Protein AF-A0A7V5S8M0-F1 (afdb_monomer)

Foldseek 3Di:
DAAEEEAEAPPDPVSVVVVVVQVVVCVVVVHHYHYDD

Nearest PDB structures (foldseek):
  3nbm-assembly1_A  TM=5.720E-01  e=7.708E-01  Streptococcus pneumoniae TIGR4
  2hsg-assembly1_A  TM=7.829E-01  e=5.912E+00  Priestia megaterium
  3urm-assembly1_A  TM=6.221E-01  e=2.929E+00  Agrobacterium fabrum str. C58
  7f97-assembly2_D  TM=5.457E-01  e=4.464E+00  Plasmodium falciparum 3D7

pLDDT: mean 97.49, std 2.86, range [83.0, 98.62]

Radius of gyration: 9.6 Å; Cα contacts (8 Å, |Δi|>4): 51; chains: 1; bounding box: 25×13×20 Å

Solvent-accessible surface area (backbone atoms only — not comparable to full-atom values): 2241 Å² total; per-residue (Å²): 136,60,62,68,48,79,45,74,39,87,80,45,75,66,32,53,55,51,47,56,54,50,51,53,52,22,65,76,53,74,22,50,76,46,79,47,113

Sequence (37 aa):
MFHKILIANDGSENAFRALEVAVDLARRYGAELHQLS

Secondary structure (DSSP, 8-state):
--SEEEEE--S-HHHHHHHHHHHHHHHHHT-EEEEE-

Mean predicted aligned error: 1.82 Å

Structure (mmCIF, N/CA/C/O backbone):
data_AF-A0A7V5S8M0-F1
#
_entry.id   AF-A0A7V5S8M0-F1
#
loop_
_atom_site.group_PDB
_atom_site.id
_atom_site.type_symbol
_atom_site.label_atom_id
_atom_site.label_alt_id
_atom_site.label_comp_id
_atom_site.label_asym_id
_atom_site.label_entity_id
_atom_site.label_seq_id
_atom_site.pdbx_PDB_ins_code
_atom_site.Cartn_x
_atom_site.Cartn_y
_atom_site.Cartn_z
_atom_site.occupancy
_atom_site.B_iso_or_equiv
_atom_site.auth_seq_id
_atom_site.auth_comp_id
_atom_site.auth_asym_id
_atom_site.auth_atom_id
_atom_site.pdbx_PDB_model_num
ATOM 1 N N . MET A 1 1 ? -15.706 -5.366 2.308 1.00 83.00 1 MET A N 1
ATOM 2 C CA . MET A 1 1 ? -14.635 -4.357 2.479 1.00 83.00 1 MET A CA 1
ATOM 3 C C . MET A 1 1 ? -13.365 -5.108 2.853 1.00 83.00 1 MET A C 1
ATOM 5 O O . MET A 1 1 ? -13.495 -6.147 3.490 1.00 83.00 1 MET A O 1
ATOM 9 N N . PHE A 1 2 ? -12.183 -4.664 2.423 1.00 95.38 2 PHE A N 1
ATOM 10 C CA . PHE A 1 2 ? -10.931 -5.367 2.737 1.00 95.38 2 PHE A CA 1
ATOM 11 C C . PHE A 1 2 ? -10.402 -4.948 4.108 1.00 95.38 2 PHE A C 1
ATOM 13 O O . PHE A 1 2 ? -10.441 -3.768 4.436 1.00 95.38 2 PHE A O 1
ATOM 20 N N . HIS A 1 3 ? -9.892 -5.911 4.877 1.00 97.56 3 HIS A N 1
ATOM 21 C CA . HIS A 1 3 ? -9.239 -5.662 6.169 1.00 97.56 3 HIS A CA 1
ATOM 22 C C . HIS A 1 3 ? -7.717 -5.837 6.105 1.00 97.56 3 HIS A C 1
ATOM 24 O O . HIS A 1 3 ? -7.000 -5.207 6.875 1.00 97.56 3 HIS A O 1
ATOM 30 N N . LYS A 1 4 ? -7.222 -6.651 5.163 1.00 98.44 4 LYS A N 1
ATOM 31 C CA . LYS A 1 4 ? -5.797 -6.817 4.862 1.00 98.44 4 LYS A CA 1
ATOM 32 C C . LYS A 1 4 ? -5.590 -6.865 3.354 1.00 98.44 4 LYS A C 1
ATOM 34 O O . LYS A 1 4 ? -6.370 -7.507 2.650 1.00 98.44 4 LYS A O 1
ATOM 39 N N . ILE A 1 5 ? -4.551 -6.195 2.878 1.00 98.38 5 ILE A N 1
ATOM 40 C CA . ILE A 1 5 ? -4.152 -6.115 1.473 1.00 98.38 5 ILE A CA 1
ATOM 41 C C . ILE A 1 5 ? -2.680 -6.531 1.388 1.00 98.38 5 ILE A C 1
ATOM 43 O O . ILE A 1 5 ? -1.859 -6.065 2.175 1.00 98.38 5 ILE A O 1
ATOM 47 N N . LEU A 1 6 ? -2.350 -7.411 0.442 1.00 98.31 6 LEU A N 1
ATOM 48 C CA . LEU A 1 6 ? -0.976 -7.787 0.109 1.00 98.31 6 LEU A CA 1
ATOM 49 C C . LEU A 1 6 ? -0.697 -7.377 -1.336 1.00 98.31 6 LEU A C 1
ATOM 51 O O . LEU A 1 6 ? -1.480 -7.713 -2.224 1.00 98.31 6 LEU A O 1
ATOM 55 N N . ILE A 1 7 ? 0.416 -6.686 -1.565 1.00 98.00 7 ILE A N 1
ATOM 56 C CA . ILE A 1 7 ? 0.891 -6.318 -2.900 1.00 98.00 7 ILE A CA 1
ATOM 57 C C . ILE A 1 7 ? 2.267 -6.935 -3.161 1.00 98.00 7 ILE A C 1
ATOM 59 O O . ILE A 1 7 ? 3.15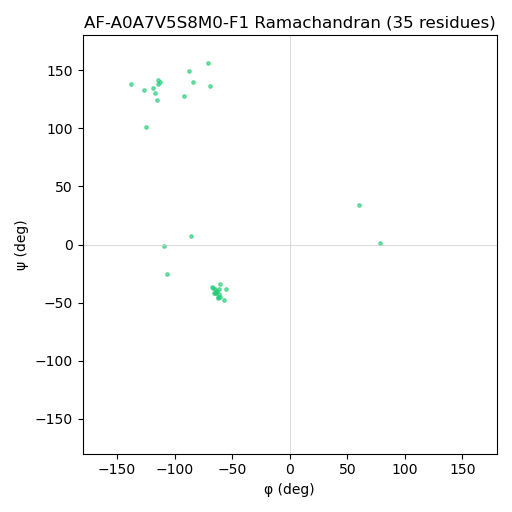0 -6.888 -2.305 1.00 98.00 7 ILE A O 1
ATOM 63 N N . ALA A 1 8 ? 2.439 -7.521 -4.345 1.00 97.50 8 ALA A N 1
ATOM 64 C CA . ALA A 1 8 ? 3.735 -7.967 -4.841 1.00 97.50 8 ALA A CA 1
ATOM 65 C C . ALA A 1 8 ? 4.369 -6.835 -5.657 1.00 97.50 8 ALA A C 1
ATOM 67 O O . ALA A 1 8 ? 3.722 -6.287 -6.551 1.00 97.50 8 ALA A O 1
ATOM 68 N N . ASN A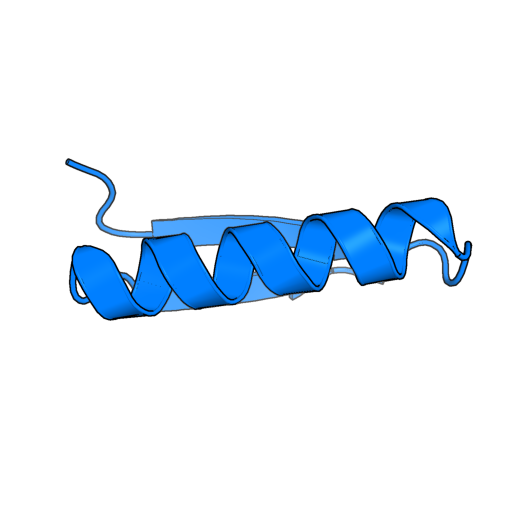 1 9 ? 5.607 -6.475 -5.330 1.00 97.50 9 ASN A N 1
ATOM 69 C CA . ASN A 1 9 ? 6.332 -5.381 -5.956 1.00 97.50 9 ASN A CA 1
ATOM 70 C C . ASN A 1 9 ? 7.670 -5.876 -6.514 1.00 97.50 9 ASN A C 1
ATOM 72 O O . ASN A 1 9 ? 8.640 -6.003 -5.772 1.00 97.50 9 ASN A O 1
ATOM 76 N N . ASP A 1 10 ? 7.707 -6.102 -7.827 1.00 98.12 10 ASP A N 1
ATOM 77 C CA . ASP A 1 10 ? 8.889 -6.540 -8.579 1.00 98.12 10 ASP A CA 1
ATOM 78 C C . ASP A 1 10 ? 9.804 -5.381 -9.033 1.00 98.12 10 ASP A C 1
ATOM 80 O O . ASP A 1 10 ? 10.745 -5.587 -9.799 1.00 98.12 10 ASP A O 1
ATOM 84 N N . GLY A 1 11 ? 9.532 -4.149 -8.590 1.00 97.81 11 GLY A N 1
ATOM 85 C CA . GLY A 1 11 ? 10.291 -2.951 -8.949 1.00 97.81 11 GLY A CA 1
ATOM 86 C C . GLY A 1 11 ? 9.974 -2.372 -10.331 1.00 97.81 11 GLY A C 1
ATOM 87 O O . GLY A 1 11 ? 10.580 -1.371 -10.718 1.00 97.81 11 GLY A O 1
ATOM 88 N N . SER A 1 12 ? 9.037 -2.955 -11.084 1.00 98.56 12 SER A N 1
ATOM 89 C CA . SER A 1 12 ? 8.579 -2.379 -12.351 1.00 98.56 12 SER A CA 1
ATOM 90 C C . SER A 1 12 ? 7.739 -1.112 -12.133 1.00 98.56 12 SER A C 1
ATOM 92 O O . SER A 1 12 ? 7.098 -0.929 -11.098 1.00 98.56 12 SER A O 1
ATOM 94 N N . GLU A 1 13 ? 7.668 -0.235 -13.141 1.00 98.44 13 GLU A N 1
ATOM 95 C CA . GLU A 1 13 ? 6.801 0.956 -13.089 1.00 98.44 13 GLU A CA 1
ATOM 96 C C . GLU A 1 13 ? 5.335 0.579 -12.810 1.00 98.44 13 GLU A C 1
ATOM 98 O O . GLU A 1 13 ? 4.637 1.240 -12.041 1.00 98.44 13 GLU A O 1
ATOM 103 N N . ASN A 1 14 ? 4.876 -0.531 -13.389 1.00 98.31 14 ASN A N 1
ATOM 104 C CA . ASN A 1 14 ? 3.521 -1.024 -13.179 1.00 98.31 14 ASN A CA 1
ATOM 105 C C . ASN A 1 14 ? 3.299 -1.517 -11.744 1.00 98.31 14 ASN A C 1
ATOM 107 O O . ASN A 1 14 ? 2.221 -1.288 -11.196 1.00 98.31 14 ASN A O 1
ATOM 111 N N . ALA A 1 15 ? 4.300 -2.139 -11.116 1.00 98.25 15 ALA A N 1
ATOM 112 C CA . ALA A 1 15 ? 4.215 -2.524 -9.712 1.00 98.25 15 ALA A CA 1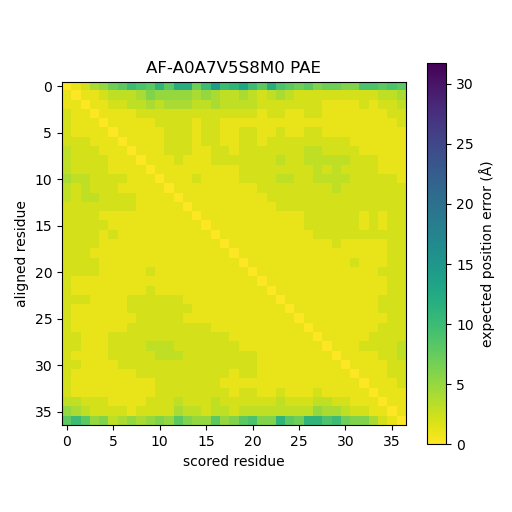
ATOM 113 C C . ALA A 1 15 ? 4.112 -1.304 -8.786 1.00 98.25 15 ALA A C 1
ATOM 115 O O . ALA A 1 15 ? 3.313 -1.316 -7.849 1.00 98.25 15 ALA A O 1
ATOM 116 N N . PHE A 1 16 ? 4.826 -0.214 -9.082 1.00 98.31 16 PHE A N 1
ATOM 117 C CA . PHE A 1 16 ? 4.671 1.036 -8.332 1.00 98.31 16 PHE A CA 1
ATOM 118 C C . PHE A 1 16 ? 3.286 1.666 -8.519 1.00 98.31 16 PHE A C 1
ATOM 120 O O . PHE A 1 16 ? 2.662 2.064 -7.537 1.00 98.31 16 PHE A O 1
ATOM 127 N N . ARG A 1 17 ? 2.741 1.669 -9.741 1.00 98.56 17 ARG A N 1
ATOM 128 C CA . ARG A 1 17 ? 1.357 2.121 -9.983 1.00 98.56 17 ARG A CA 1
ATOM 129 C C . ARG A 1 17 ? 0.330 1.264 -9.236 1.00 98.56 17 ARG A C 1
ATOM 131 O O . ARG A 1 17 ? -0.645 1.783 -8.700 1.00 98.56 17 ARG A O 1
ATOM 138 N N . ALA A 1 18 ?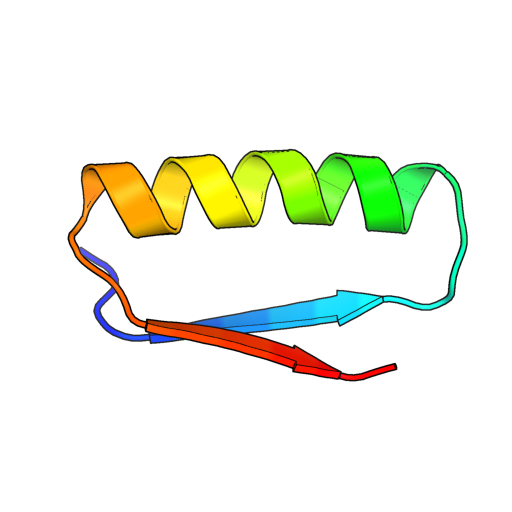 0.543 -0.050 -9.162 1.00 98.38 18 ALA A N 1
ATOM 139 C CA . ALA A 1 18 ? -0.317 -0.943 -8.387 1.00 98.38 18 ALA A CA 1
ATOM 140 C C . ALA A 1 18 ? -0.220 -0.669 -6.874 1.00 98.38 18 ALA A C 1
ATOM 142 O O . ALA A 1 18 ? -1.236 -0.712 -6.176 1.00 98.38 18 ALA A O 1
ATOM 143 N N . LEU A 1 19 ? 0.976 -0.338 -6.373 1.00 98.31 19 LEU A N 1
ATOM 144 C CA . LEU A 1 19 ? 1.187 0.067 -4.984 1.00 98.31 19 LEU A CA 1
ATOM 145 C C . LEU A 1 19 ? 0.409 1.346 -4.637 1.00 98.31 19 LEU A C 1
ATOM 147 O O . LEU A 1 19 ? -0.219 1.386 -3.581 1.00 98.31 19 LEU A O 1
ATOM 151 N N . GLU A 1 20 ? 0.386 2.354 -5.515 1.00 98.56 20 GLU A N 1
ATOM 152 C CA . GLU A 1 20 ? -0.393 3.587 -5.300 1.00 98.56 20 GLU A CA 1
ATOM 153 C C . GLU A 1 20 ? -1.882 3.284 -5.076 1.00 98.56 20 GLU A C 1
ATOM 155 O O . GLU A 1 20 ? -2.475 3.717 -4.086 1.00 98.56 20 GLU A O 1
ATOM 160 N N . VAL A 1 21 ? -2.470 2.445 -5.933 1.00 98.31 21 VAL A N 1
ATOM 161 C CA . VAL A 1 21 ? -3.872 2.023 -5.799 1.00 98.31 21 VAL A CA 1
ATOM 162 C C . VAL A 1 21 ? -4.099 1.224 -4.509 1.00 98.31 21 VAL A C 1
ATOM 164 O O . VAL A 1 21 ? -5.111 1.414 -3.828 1.00 98.31 21 VAL A O 1
ATOM 167 N N . ALA A 1 22 ? -3.170 0.337 -4.144 1.00 98.25 22 ALA A N 1
ATOM 168 C CA . ALA A 1 22 ? -3.269 -0.457 -2.920 1.00 98.25 22 ALA A CA 1
ATOM 169 C C . ALA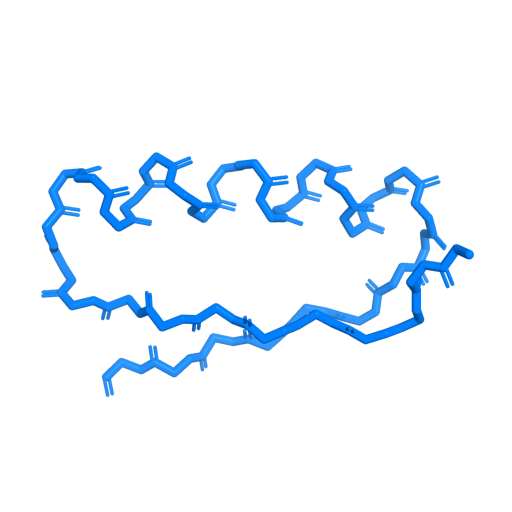 A 1 22 ? -3.242 0.421 -1.656 1.00 98.25 22 ALA A C 1
ATOM 171 O O . ALA A 1 22 ? -4.015 0.181 -0.726 1.00 98.25 22 ALA A O 1
ATOM 172 N N . VAL A 1 23 ? -2.406 1.465 -1.640 1.00 98.56 23 VAL A N 1
ATOM 173 C CA . VAL A 1 23 ? -2.350 2.459 -0.557 1.00 98.56 23 VAL A CA 1
ATOM 174 C C . VAL A 1 23 ? -3.676 3.207 -0.428 1.00 98.56 23 VAL A C 1
ATOM 176 O O . VAL A 1 23 ? -4.193 3.350 0.684 1.00 98.56 23 VAL A O 1
ATOM 179 N N . ASP A 1 24 ? -4.261 3.645 -1.541 1.00 98.62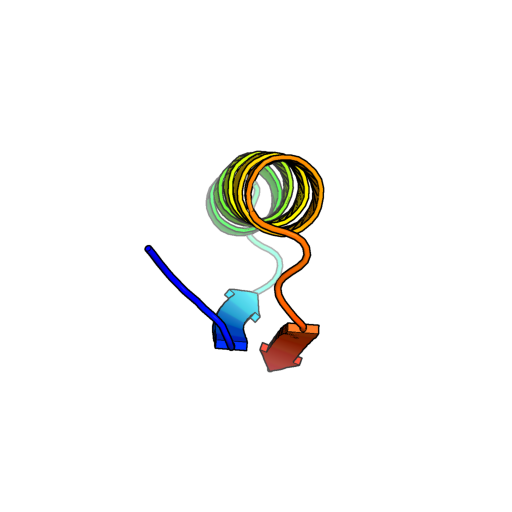 24 A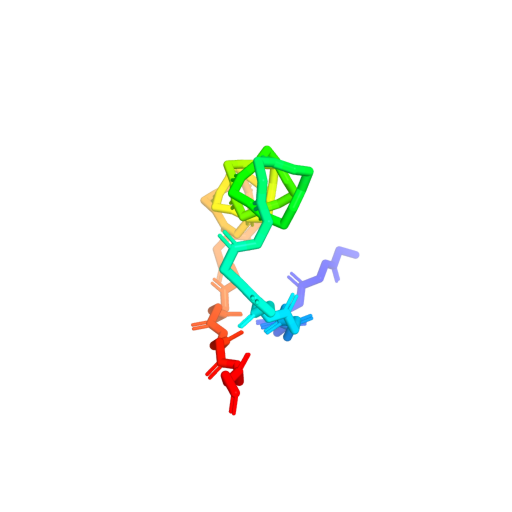SP A N 1
ATOM 180 C CA . ASP A 1 24 ? -5.538 4.362 -1.526 1.00 98.62 24 ASP A CA 1
ATOM 181 C C . ASP A 1 24 ? -6.688 3.490 -1.010 1.00 98.62 24 ASP A C 1
ATOM 183 O O . ASP A 1 24 ? -7.499 3.935 -0.190 1.00 98.62 24 ASP A O 1
ATOM 187 N N . LEU A 1 25 ? -6.734 2.220 -1.418 1.00 98.19 25 LEU A N 1
ATOM 188 C CA . LEU A 1 25 ? -7.719 1.262 -0.913 1.00 98.19 25 LEU A CA 1
ATOM 189 C C . LEU A 1 25 ? -7.532 0.974 0.578 1.00 98.19 25 LEU A C 1
ATOM 191 O O . LEU A 1 25 ? -8.519 0.936 1.317 1.00 98.19 25 LEU A O 1
ATOM 195 N N . ALA A 1 26 ? -6.286 0.814 1.033 1.00 98.62 26 ALA A N 1
ATOM 196 C CA . ALA A 1 26 ? -5.985 0.585 2.440 1.00 98.62 26 ALA A CA 1
ATOM 197 C C . ALA A 1 26 ? -6.458 1.756 3.309 1.00 98.62 26 ALA A C 1
ATOM 199 O O . ALA A 1 26 ? -7.150 1.548 4.305 1.00 98.62 26 ALA A O 1
ATOM 200 N N . ARG A 1 27 ? -6.191 2.996 2.882 1.00 98.38 27 ARG A N 1
ATOM 201 C CA . ARG A 1 27 ? -6.669 4.209 3.565 1.00 98.38 27 ARG A CA 1
ATOM 202 C C . ARG A 1 27 ? -8.188 4.296 3.591 1.00 98.38 27 ARG A C 1
ATOM 204 O O . ARG A 1 27 ? -8.765 4.563 4.641 1.00 98.38 27 ARG A O 1
ATOM 211 N N . ARG A 1 28 ? -8.843 4.046 2.453 1.00 98.38 28 ARG A N 1
ATOM 212 C CA . ARG A 1 28 ? -10.306 4.135 2.330 1.00 98.38 28 ARG A CA 1
ATOM 213 C C . ARG A 1 28 ? -11.032 3.177 3.269 1.00 98.38 28 ARG A C 1
ATOM 215 O O . ARG A 1 28 ? -12.134 3.480 3.719 1.00 98.38 28 ARG A O 1
ATOM 222 N N . TYR A 1 29 ? -10.441 2.013 3.512 1.00 98.12 29 TYR A N 1
ATOM 223 C CA . TYR A 1 29 ? -11.069 0.923 4.250 1.00 98.12 29 TYR A CA 1
ATOM 224 C C . TYR A 1 29 ? -10.475 0.690 5.642 1.00 98.12 29 TYR A C 1
ATOM 226 O O . TYR A 1 29 ? -10.964 -0.178 6.358 1.00 98.12 29 TYR A O 1
ATOM 234 N N . GLY A 1 30 ? -9.456 1.462 6.038 1.00 98.25 30 GLY A N 1
ATOM 235 C CA . GLY A 1 30 ? -8.716 1.232 7.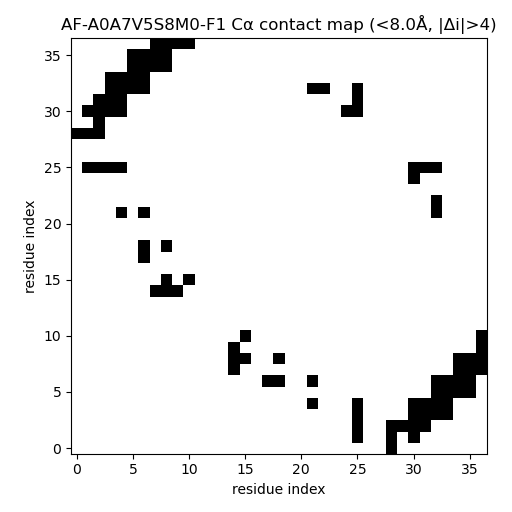281 1.00 98.25 30 GLY A CA 1
ATOM 236 C C . GLY A 1 30 ? -8.042 -0.144 7.312 1.00 98.25 30 GLY A C 1
ATOM 237 O O . GLY A 1 30 ? -7.997 -0.776 8.364 1.00 98.25 30 GLY A O 1
ATOM 238 N N . ALA A 1 31 ? -7.592 -0.637 6.156 1.00 98.62 31 ALA A N 1
ATOM 239 C CA . ALA A 1 31 ? -7.000 -1.963 6.016 1.00 98.62 31 ALA A CA 1
ATOM 240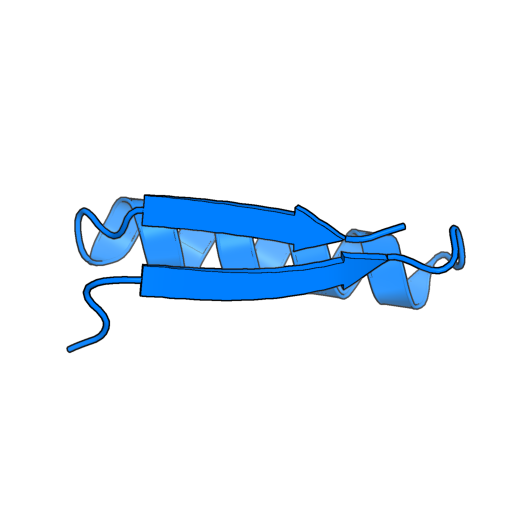 C C . ALA A 1 31 ? -5.491 -1.943 6.297 1.00 98.62 31 ALA A C 1
ATOM 242 O O . ALA A 1 31 ? -4.803 -0.970 5.986 1.00 98.62 31 ALA A O 1
ATOM 243 N N . GLU A 1 32 ? -4.960 -3.051 6.812 1.00 98.56 32 GLU A N 1
ATOM 244 C CA . GLU A 1 32 ? -3.514 -3.289 6.861 1.00 98.56 32 GLU A CA 1
ATOM 245 C C . GLU A 1 32 ? -2.977 -3.507 5.436 1.00 98.56 32 GLU A C 1
ATOM 247 O O . GLU A 1 32 ? -3.580 -4.247 4.654 1.00 98.56 32 GLU A O 1
ATOM 252 N N . LEU A 1 33 ? -1.839 -2.894 5.099 1.00 98.38 33 LEU A N 1
ATOM 253 C CA . LEU A 1 33 ? -1.157 -3.092 3.819 1.00 98.38 33 LEU A CA 1
ATOM 254 C C . LEU A 1 33 ? 0.206 -3.744 4.050 1.00 98.38 33 LEU A C 1
ATOM 256 O O . LEU A 1 33 ? 1.043 -3.211 4.777 1.00 98.38 33 LEU A O 1
ATOM 260 N N . HIS A 1 34 ? 0.434 -4.873 3.388 1.00 98.38 34 HIS A N 1
ATOM 261 C CA . HIS A 1 34 ? 1.709 -5.577 3.361 1.00 98.38 34 HIS A CA 1
ATOM 262 C C . HIS A 1 34 ? 2.272 -5.557 1.941 1.00 98.38 34 HIS A C 1
ATOM 264 O O . HIS A 1 34 ? 1.530 -5.725 0.974 1.00 98.38 34 HIS A O 1
ATOM 270 N N . GLN A 1 35 ? 3.585 -5.394 1.818 1.00 97.44 35 GLN A N 1
ATOM 271 C CA . GLN A 1 35 ? 4.302 -5.517 0.553 1.00 97.44 35 GLN A CA 1
ATOM 272 C C . GLN A 1 35 ? 5.245 -6.716 0.625 1.00 97.44 35 GLN A C 1
ATOM 274 O O . GLN A 1 35 ? 5.932 -6.901 1.631 1.00 97.44 35 GLN A O 1
ATOM 279 N N . LEU A 1 36 ? 5.298 -7.489 -0.456 1.00 96.88 36 LEU A N 1
ATOM 280 C CA . LEU A 1 36 ? 6.359 -8.451 -0.729 1.00 96.88 36 LEU A CA 1
ATOM 281 C C . LEU A 1 36 ? 7.153 -7.979 -1.949 1.00 96.88 36 LEU A C 1
ATOM 283 O O . LEU A 1 36 ? 6.555 -7.487 -2.906 1.00 96.88 36 LEU A O 1
ATOM 287 N N . SER A 1 37 ? 8.473 -8.136 -1.904 1.00 89.44 37 SER A N 1
ATOM 288 C CA . SER A 1 37 ? 9.399 -7.802 -2.989 1.00 89.44 37 SER A CA 1
ATOM 289 C C . SER A 1 37 ? 10.139 -9.034 -3.475 1.00 89.44 37 SER A C 1
ATOM 291 O O . SER A 1 37 ? 10.464 -9.878 -2.610 1.00 89.44 37 SER A O 1
#